Protein AF-A0A968IIS4-F1 (afdb_monomer_lite)

pLDDT: mean 78.87, std 10.44, ra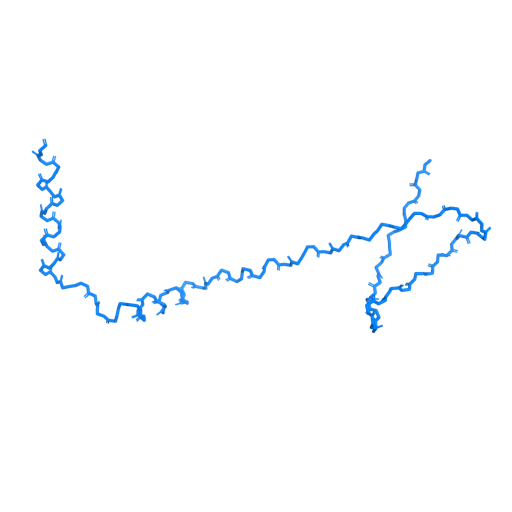nge [51.62, 95.0]

Secondary structure (DSSP, 8-state):
---------PPBTTTB-----TTPPTT--------PPPPPP---PPPHHHHHHHHHHH-SS---HHHHHHHHHHHHHHH--

Radius of gyration: 30.97 Å; chains: 1; bounding box: 56×42×71 Å

Foldseek 3Di:
DDDDDDDDFDQDPPRDDDDDDPDDDPPDDDDDDDDDPDPPPPCPPPDPVNVVVVVCVVPVDDDDPVVVVVVVVVVVVVVVD

Structure (mmCIF, N/CA/C/O backbone):
data_AF-A0A968IIS4-F1
#
_entry.id   AF-A0A968IIS4-F1
#
loop_
_atom_site.group_PDB
_atom_site.id
_atom_site.type_symbol
_atom_site.label_atom_id
_atom_site.label_alt_id
_atom_site.label_comp_id
_atom_site.label_asym_id
_atom_site.label_entity_id
_atom_site.label_seq_id
_atom_site.pdbx_PDB_ins_code
_atom_site.Cartn_x
_atom_site.Cartn_y
_atom_site.Cartn_z
_atom_site.occupancy
_atom_site.B_iso_or_equiv
_atom_site.auth_seq_id
_atom_site.auth_comp_id
_atom_site.auth_asym_id
_atom_site.auth_atom_id
_atom_site.pdbx_PDB_model_num
ATOM 1 N N . MET A 1 1 ? -4.780 24.827 21.611 1.00 51.62 1 MET A N 1
ATOM 2 C CA . MET A 1 1 ? -3.860 23.683 21.432 1.00 51.62 1 MET A CA 1
ATOM 3 C C . MET A 1 1 ? -4.697 22.537 20.889 1.00 51.62 1 MET A C 1
ATOM 5 O O . MET A 1 1 ? -5.708 22.242 21.505 1.00 51.62 1 MET A O 1
ATOM 9 N N . GLN A 1 2 ? -4.362 21.980 19.723 1.00 55.59 2 GLN A N 1
ATOM 10 C CA . GLN A 1 2 ? -5.094 20.851 19.136 1.00 55.59 2 GLN A CA 1
ATOM 11 C C . GLN A 1 2 ? -4.500 19.559 19.708 1.00 55.59 2 GLN A C 1
ATOM 13 O O . GLN A 1 2 ? -3.336 19.254 19.453 1.00 55.59 2 GLN A O 1
ATOM 18 N N . SER A 1 3 ? -5.260 18.848 20.540 1.00 63.97 3 SER A N 1
ATOM 19 C CA . SER A 1 3 ? -4.848 17.544 21.067 1.00 63.97 3 SER A CA 1
ATOM 20 C C . SER A 1 3 ? -5.169 16.471 20.034 1.00 63.97 3 SER A C 1
ATOM 22 O O . SER A 1 3 ? -6.322 16.311 19.649 1.00 63.97 3 SER A O 1
ATOM 24 N N . ALA A 1 4 ? -4.153 15.740 19.578 1.00 66.00 4 ALA A N 1
ATOM 25 C CA . ALA A 1 4 ? -4.318 14.618 18.659 1.00 66.00 4 ALA A CA 1
ATOM 26 C C . ALA A 1 4 ? -4.062 13.297 19.395 1.00 66.00 4 ALA A C 1
ATOM 28 O O . ALA A 1 4 ? -3.026 13.132 20.041 1.00 66.00 4 ALA A O 1
ATOM 29 N N . ILE A 1 5 ? -4.988 12.343 19.277 1.00 68.00 5 ILE A N 1
ATOM 30 C CA . ILE A 1 5 ? -4.850 10.993 19.839 1.00 68.00 5 ILE A CA 1
ATOM 31 C C . ILE A 1 5 ? -4.404 10.051 18.715 1.00 68.00 5 ILE A C 1
ATOM 33 O O . ILE A 1 5 ? -5.137 9.824 17.755 1.00 68.00 5 ILE A O 1
ATOM 37 N N . HIS A 1 6 ? -3.195 9.490 18.819 1.00 69.50 6 HIS A N 1
ATOM 38 C CA . HIS A 1 6 ? -2.715 8.471 17.882 1.00 69.50 6 HIS A CA 1
ATOM 39 C C . HIS A 1 6 ? -3.113 7.074 18.371 1.00 69.5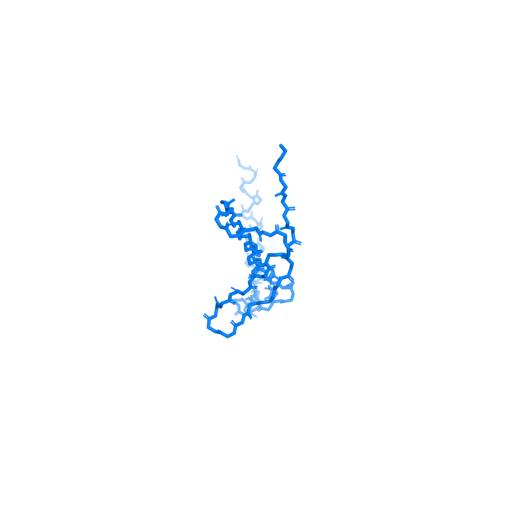0 6 HIS A C 1
ATOM 41 O O . HIS A 1 6 ? -2.510 6.549 19.308 1.00 69.50 6 HIS A O 1
ATOM 47 N N . LEU A 1 7 ? -4.101 6.456 17.718 1.00 70.06 7 LEU A N 1
ATOM 48 C CA . LEU A 1 7 ? -4.566 5.106 18.041 1.00 70.06 7 LEU A CA 1
ATOM 49 C C . LEU A 1 7 ? -4.208 4.123 16.917 1.00 70.06 7 LEU A C 1
ATOM 51 O O . LEU A 1 7 ? -4.530 4.348 15.751 1.00 70.06 7 LEU A O 1
ATOM 55 N N . LYS A 1 8 ? -3.561 3.004 17.261 1.00 68.50 8 LYS A N 1
ATOM 56 C CA . LYS A 1 8 ? -3.347 1.878 16.338 1.00 68.50 8 LYS A CA 1
ATOM 57 C C . LYS A 1 8 ? -4.414 0.824 16.593 1.00 68.50 8 LYS A C 1
ATOM 59 O O . LYS A 1 8 ? -4.406 0.184 17.639 1.00 68.50 8 LYS A O 1
ATOM 64 N N . THR A 1 9 ? -5.299 0.622 15.626 1.00 72.88 9 THR A N 1
ATOM 65 C CA . THR A 1 9 ? -6.379 -0.369 15.695 1.00 72.88 9 THR A CA 1
ATOM 66 C C . THR A 1 9 ? -6.362 -1.282 14.466 1.00 72.88 9 THR A C 1
ATOM 68 O O . THR A 1 9 ? -5.702 -0.984 13.465 1.00 72.88 9 THR A O 1
ATOM 71 N N . LYS A 1 10 ? -7.021 -2.440 14.557 1.00 76.25 10 LYS A N 1
ATOM 72 C CA . LYS A 1 10 ? -7.137 -3.413 13.463 1.00 76.25 10 LYS A CA 1
ATOM 73 C C . LYS A 1 10 ? -8.491 -3.264 12.782 1.00 76.25 10 LYS A C 1
ATOM 75 O O . LYS A 1 10 ? -9.493 -2.977 13.424 1.00 76.25 10 LYS A O 1
ATOM 80 N N . VAL A 1 11 ? -8.515 -3.521 11.479 1.00 80.06 11 VAL A N 1
ATOM 81 C CA . VAL A 1 11 ? -9.761 -3.559 10.713 1.00 80.06 11 VAL A CA 1
ATOM 82 C C . VAL A 1 11 ? -10.522 -4.839 11.064 1.00 80.06 11 VAL A C 1
ATOM 84 O O . VAL A 1 11 ? -9.990 -5.942 10.925 1.00 80.06 11 VAL A O 1
ATOM 87 N N . LEU A 1 12 ? -11.760 -4.681 11.522 1.00 85.62 12 LEU A N 1
ATOM 88 C CA . LEU A 1 12 ? -12.690 -5.763 11.833 1.00 85.62 12 LEU A CA 1
ATOM 89 C C . LEU A 1 12 ? -13.357 -6.305 10.550 1.00 85.62 12 LEU A C 1
ATOM 91 O O . LEU A 1 12 ? -13.332 -5.645 9.499 1.00 85.62 12 LEU A O 1
ATOM 95 N N . PRO A 1 13 ? -13.984 -7.499 10.602 1.00 80.56 13 PRO A N 1
ATOM 96 C CA . PRO A 1 13 ? -14.752 -8.037 9.482 1.00 80.56 13 PRO A CA 1
ATOM 97 C C . PRO A 1 13 ? -15.774 -7.029 8.938 1.00 80.56 13 PRO A C 1
ATOM 99 O O . PRO A 1 13 ? -16.423 -6.300 9.685 1.00 80.56 13 PRO A O 1
ATOM 102 N N . GLY A 1 14 ? -15.908 -6.971 7.612 1.00 84.94 14 GLY A N 1
ATOM 103 C CA . GLY A 1 14 ? -16.768 -5.984 6.953 1.00 84.94 14 GLY A CA 1
ATOM 104 C C . GLY A 1 14 ? -16.138 -4.598 6.782 1.00 84.94 14 GLY A C 1
ATOM 105 O O . GLY A 1 14 ? -16.864 -3.651 6.501 1.00 84.94 14 GLY A O 1
ATOM 106 N N . ARG A 1 15 ? -14.804 -4.481 6.902 1.00 78.50 15 ARG A N 1
ATOM 107 C CA . ARG A 1 15 ? -14.043 -3.229 6.700 1.00 78.50 15 ARG A CA 1
ATOM 108 C C . ARG A 1 15 ? -14.394 -2.141 7.723 1.00 78.50 15 ARG A C 1
ATOM 110 O O . ARG A 1 15 ? -14.419 -0.961 7.389 1.00 78.50 15 ARG A O 1
ATOM 117 N N . LYS A 1 16 ? -14.682 -2.548 8.960 1.00 78.81 16 LYS A N 1
ATOM 118 C CA . LYS A 1 16 ? -15.076 -1.649 10.052 1.00 78.81 16 LYS A CA 1
ATOM 119 C C . LYS A 1 16 ? -13.901 -1.351 10.979 1.00 78.81 16 LYS A C 1
ATOM 121 O O . LYS A 1 16 ? -13.003 -2.178 11.128 1.00 78.81 16 LYS A O 1
ATOM 126 N N . ILE A 1 17 ? -13.930 -0.179 11.603 1.00 81.00 17 ILE A N 1
ATOM 127 C CA . ILE A 1 17 ? -12.998 0.227 12.655 1.00 81.00 17 ILE A CA 1
ATOM 128 C C . ILE A 1 17 ? -13.843 0.737 13.822 1.00 81.00 17 ILE A C 1
ATOM 130 O O . ILE A 1 17 ? -14.726 1.564 13.611 1.00 81.00 17 ILE A O 1
ATOM 134 N N . GLU A 1 18 ? -13.579 0.237 15.026 1.00 79.44 18 GLU A N 1
ATOM 135 C CA . GLU A 1 18 ? -14.176 0.731 16.268 1.00 79.44 18 GLU A CA 1
ATOM 136 C C . GLU A 1 18 ? -13.122 1.531 17.039 1.00 79.44 18 GLU A C 1
ATOM 138 O O . GLU A 1 18 ? -11.952 1.138 17.113 1.00 79.44 18 GLU A O 1
ATOM 143 N N . LEU A 1 19 ? -13.534 2.690 17.550 1.00 78.75 19 LEU A N 1
ATOM 144 C CA . LEU A 1 19 ? -12.698 3.634 18.282 1.00 78.75 19 LEU A CA 1
ATOM 145 C C . LEU A 1 19 ? -13.425 3.976 19.581 1.00 78.75 19 LEU A C 1
ATOM 147 O O . LEU A 1 19 ? -14.550 4.464 19.543 1.00 78.75 19 LEU A O 1
ATOM 151 N N . GLU A 1 20 ? -12.777 3.731 20.714 1.00 78.25 20 GLU A N 1
ATOM 152 C CA . GLU A 1 20 ? -13.252 4.172 22.023 1.00 78.25 20 GLU A CA 1
ATOM 153 C C . GLU A 1 20 ? -12.408 5.376 22.448 1.00 78.25 20 GLU A C 1
ATOM 155 O O . GLU A 1 20 ? -11.176 5.303 22.461 1.00 78.25 20 GLU A O 1
ATOM 160 N N . LEU A 1 21 ? -13.060 6.508 22.719 1.00 77.75 21 LEU A N 1
ATOM 161 C CA . LEU A 1 21 ? -12.394 7.754 23.091 1.00 77.75 21 LEU A CA 1
ATOM 162 C C . LEU A 1 21 ? -12.334 7.849 24.623 1.00 77.75 21 LEU A C 1
ATOM 164 O O . LEU A 1 21 ? -13.358 8.112 25.245 1.00 77.75 21 LEU A O 1
ATOM 168 N N . PRO A 1 22 ? -11.159 7.674 25.257 1.00 69.81 22 PRO A N 1
ATOM 169 C CA . PRO A 1 22 ? -11.075 7.544 26.712 1.00 69.81 22 PRO A CA 1
ATOM 170 C C . PRO A 1 22 ? -11.371 8.835 27.493 1.00 69.81 22 PRO A C 1
ATOM 172 O O . PRO A 1 22 ? -11.530 8.768 28.707 1.00 69.81 22 PRO A O 1
ATOM 175 N N . GLN A 1 23 ? -11.397 10.004 26.839 1.00 72.25 23 GLN A N 1
ATOM 176 C CA . GLN A 1 23 ? -11.582 11.308 27.500 1.00 72.25 23 GLN A CA 1
ATOM 177 C C . GLN A 1 23 ? -12.619 12.215 26.827 1.00 72.25 23 GLN A C 1
ATOM 179 O O . GLN A 1 23 ? -12.699 13.387 27.179 1.00 72.25 23 GLN A O 1
ATOM 184 N N . ALA A 1 24 ? -13.386 11.706 25.860 1.00 74.06 24 ALA A N 1
ATOM 185 C CA . ALA A 1 24 ? -14.406 12.516 25.205 1.00 74.06 24 ALA A CA 1
ATOM 186 C C . ALA A 1 24 ? -15.657 12.602 26.084 1.00 74.06 24 ALA A C 1
ATOM 188 O O . ALA A 1 24 ? -16.108 11.592 26.632 1.00 74.06 24 ALA A O 1
ATOM 189 N N . THR A 1 25 ? -16.219 13.800 26.196 1.00 76.69 25 THR A N 1
ATOM 190 C CA . THR A 1 25 ? -17.496 14.018 26.888 1.00 76.69 25 THR A CA 1
ATOM 191 C C . THR A 1 25 ? -18.638 14.005 25.871 1.00 76.69 25 THR A C 1
ATOM 193 O O . THR A 1 25 ? -18.450 14.355 24.706 1.00 76.69 25 THR A O 1
ATOM 196 N N . GLU A 1 26 ? -19.842 13.599 26.280 1.00 75.00 26 GLU A N 1
ATOM 197 C CA . GLU A 1 26 ? -21.011 13.672 25.397 1.00 75.00 26 GLU A CA 1
ATOM 198 C C . GLU A 1 26 ? -21.238 15.115 24.912 1.00 75.00 26 GLU A C 1
ATOM 200 O O . GLU A 1 26 ? -21.289 16.050 25.711 1.00 75.00 26 GLU A O 1
ATOM 205 N N . GLY A 1 27 ? -21.376 15.291 23.593 1.00 77.56 27 GLY A N 1
ATOM 206 C CA . GLY A 1 27 ? -21.564 16.600 22.956 1.00 77.56 27 GLY A CA 1
ATOM 207 C C . GLY A 1 27 ? -20.275 17.322 22.547 1.00 77.56 27 GLY A C 1
ATOM 208 O O . GLY A 1 27 ? -20.351 18.456 22.083 1.00 77.56 27 GLY A O 1
ATOM 209 N N . GLU A 1 28 ? -19.110 16.694 22.704 1.00 79.88 28 GLU A N 1
ATOM 210 C CA . GLU A 1 28 ? -17.827 17.245 22.264 1.00 79.88 28 GLU A CA 1
ATOM 211 C C . GLU A 1 28 ? -17.595 17.018 20.759 1.00 79.88 28 GLU A C 1
ATOM 213 O O . GLU A 1 28 ? -17.781 15.912 20.243 1.00 79.88 28 GLU A O 1
ATOM 218 N N . ASP A 1 29 ? -17.177 18.068 20.048 1.00 76.38 29 ASP A N 1
ATOM 219 C CA . ASP A 1 29 ? -16.860 17.994 18.621 1.00 76.38 29 ASP A CA 1
ATOM 220 C C . ASP A 1 29 ? -15.501 17.310 18.406 1.00 76.38 29 ASP A C 1
ATOM 222 O O . ASP A 1 29 ? -14.467 17.778 18.890 1.00 76.38 29 ASP A O 1
ATOM 226 N N . VAL A 1 30 ? -15.487 16.210 17.644 1.00 75.31 30 VAL A N 1
ATOM 227 C CA . VAL A 1 30 ? -14.279 15.410 17.380 1.00 75.31 30 VAL A CA 1
ATOM 228 C C . VAL A 1 30 ? -14.048 15.238 15.879 1.00 75.31 30 VAL A C 1
ATOM 230 O O . VAL A 1 30 ? -14.942 14.842 15.134 1.00 75.31 30 VAL A O 1
ATOM 233 N N . GLU A 1 31 ? -12.811 15.474 15.437 1.00 74.44 31 GLU A N 1
ATOM 234 C CA . GLU A 1 31 ? -12.355 15.233 14.065 1.00 74.44 31 GLU A CA 1
ATOM 235 C C . GLU A 1 31 ? -11.559 13.921 13.981 1.00 74.44 31 GLU A C 1
ATOM 237 O O . GLU A 1 31 ? -10.602 13.708 14.730 1.00 74.44 31 GLU A O 1
ATOM 242 N N . VAL A 1 32 ? -11.930 13.036 13.048 1.00 77.25 32 VAL A N 1
ATOM 243 C CA . VAL A 1 32 ? -11.251 11.748 12.830 1.00 77.25 32 VAL A CA 1
ATOM 244 C C . VAL A 1 32 ? -10.535 11.754 11.482 1.00 77.25 32 VAL A C 1
ATOM 246 O O . VAL A 1 32 ? -11.169 11.802 10.430 1.00 77.25 32 VAL A O 1
ATOM 249 N N . ILE A 1 33 ? -9.206 11.633 11.510 1.00 76.31 33 ILE A N 1
ATOM 250 C CA . ILE A 1 33 ? -8.366 11.556 10.308 1.00 76.31 33 ILE A CA 1
ATOM 251 C C . ILE A 1 33 ? -7.835 10.128 10.161 1.00 76.31 33 ILE A C 1
ATOM 253 O O . ILE A 1 33 ? -7.043 9.656 10.977 1.00 76.31 33 ILE A O 1
ATOM 257 N N . VAL A 1 34 ? -8.245 9.437 9.094 1.00 74.38 34 VAL A N 1
ATOM 258 C CA . VAL A 1 34 ? -7.782 8.076 8.783 1.00 74.38 34 VAL A CA 1
ATOM 259 C C . VAL A 1 34 ? -6.710 8.133 7.699 1.00 74.38 34 VAL A C 1
ATOM 261 O O . VAL A 1 34 ? -7.000 8.411 6.538 1.00 74.38 34 VAL A O 1
ATOM 264 N N . ILE A 1 35 ? -5.464 7.829 8.068 1.00 75.75 35 ILE A N 1
ATOM 265 C CA . ILE A 1 35 ? -4.348 7.729 7.121 1.00 75.75 35 ILE A CA 1
ATOM 266 C C . ILE A 1 35 ? -4.140 6.259 6.773 1.00 75.75 35 ILE A C 1
ATOM 268 O O . ILE A 1 35 ? -3.615 5.478 7.569 1.00 75.75 35 ILE A O 1
ATOM 272 N N . MET A 1 36 ? -4.549 5.879 5.567 1.00 73.94 36 MET A N 1
ATOM 273 C CA . MET A 1 36 ? -4.268 4.549 5.042 1.00 73.94 36 MET A CA 1
ATOM 274 C C . MET A 1 36 ? -2.788 4.473 4.650 1.00 73.94 36 MET A C 1
ATOM 276 O O . MET A 1 36 ? -2.314 5.363 3.938 1.00 73.94 36 MET A O 1
ATOM 280 N N . PRO A 1 37 ? -2.037 3.440 5.077 1.00 73.50 37 PRO A N 1
ATOM 281 C CA . PRO A 1 37 ? -0.687 3.256 4.575 1.00 73.50 37 PRO A CA 1
ATOM 282 C C . PRO A 1 37 ? -0.767 3.081 3.062 1.00 73.50 37 PRO A C 1
ATOM 284 O O . PRO A 1 37 ? -1.578 2.289 2.571 1.00 73.50 37 PRO A O 1
ATOM 287 N N . SER A 1 38 ? 0.069 3.813 2.325 1.00 70.25 38 SER A N 1
ATOM 288 C CA . SER A 1 38 ? 0.197 3.611 0.887 1.00 70.25 38 SER A CA 1
ATOM 289 C C . SER A 1 38 ? 0.428 2.121 0.637 1.00 70.25 38 SER A C 1
ATOM 291 O O . SER A 1 38 ? 1.285 1.533 1.315 1.00 70.25 38 SER A O 1
ATOM 293 N N . PRO A 1 39 ? -0.323 1.481 -0.280 1.00 66.81 39 PRO A N 1
ATOM 294 C CA . PRO A 1 39 ? -0.032 0.107 -0.645 1.00 66.81 39 PRO A CA 1
ATOM 295 C C . PRO A 1 39 ? 1.447 0.060 -1.004 1.00 66.81 39 PRO A C 1
ATOM 297 O O . PRO A 1 39 ? 1.915 0.884 -1.796 1.00 66.81 39 PRO A O 1
ATOM 300 N N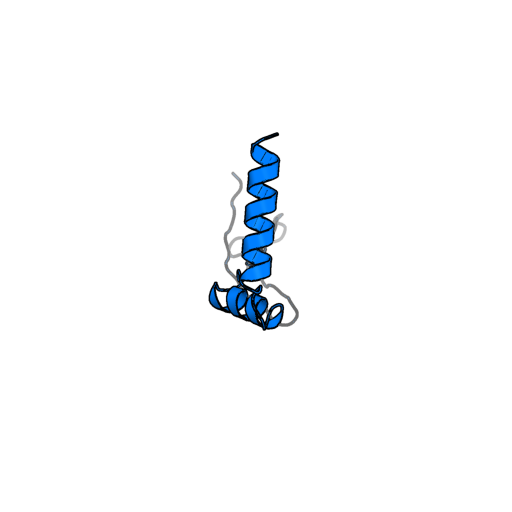 . LYS A 1 40 ? 2.202 -0.849 -0.367 1.00 63.22 40 LYS A N 1
ATOM 301 C CA . LYS A 1 40 ? 3.584 -1.092 -0.786 1.00 63.22 40 LYS A CA 1
ATOM 302 C C . LYS A 1 40 ? 3.507 -1.296 -2.293 1.00 63.22 40 LYS A C 1
ATOM 304 O O . LYS A 1 40 ? 2.710 -2.147 -2.701 1.00 63.22 40 LYS A O 1
ATOM 309 N N . PRO A 1 41 ? 4.233 -0.512 -3.109 1.00 58.09 41 PRO A N 1
ATOM 310 C CA . PRO A 1 41 ? 4.203 -0.730 -4.538 1.00 58.09 41 PRO A CA 1
ATOM 311 C C . PRO A 1 41 ? 4.533 -2.202 -4.737 1.00 58.09 41 PRO A C 1
ATOM 313 O O . PRO A 1 41 ? 5.590 -2.668 -4.308 1.00 58.09 41 PRO A O 1
ATOM 316 N N . SER A 1 42 ? 3.604 -2.952 -5.329 1.00 60.00 42 SER A N 1
ATOM 317 C CA . SER A 1 42 ? 3.833 -4.318 -5.788 1.00 60.00 42 SER A CA 1
ATOM 318 C C . SER A 1 42 ? 4.727 -4.253 -7.023 1.00 60.00 42 SER A C 1
ATOM 320 O O . SER A 1 42 ? 4.386 -4.708 -8.106 1.00 60.00 42 SER A O 1
ATOM 322 N N . GLN A 1 43 ? 5.857 -3.580 -6.885 1.00 59.69 43 GLN A N 1
ATOM 323 C CA . GLN A 1 43 ? 6.958 -3.638 -7.804 1.00 59.69 43 GLN A CA 1
ATOM 324 C C . GLN A 1 43 ? 7.962 -4.537 -7.109 1.00 59.69 43 GLN A C 1
ATOM 326 O O . GLN A 1 43 ? 8.979 -4.080 -6.588 1.00 59.69 43 GLN A O 1
ATOM 331 N N . SER A 1 44 ? 7.669 -5.841 -7.091 1.00 63.50 44 SER A N 1
ATOM 332 C CA . SER A 1 44 ? 8.776 -6.780 -7.188 1.00 63.50 44 SER A CA 1
ATOM 333 C C . SER A 1 44 ? 9.448 -6.418 -8.505 1.00 63.50 44 SER A C 1
ATOM 335 O O . SER A 1 44 ? 8.970 -6.780 -9.580 1.00 63.50 44 SER A O 1
ATOM 337 N N . ARG A 1 45 ? 10.484 -5.577 -8.435 1.00 68.06 45 ARG A N 1
ATOM 338 C CA . ARG A 1 45 ? 11.393 -5.426 -9.562 1.00 68.06 45 ARG A CA 1
ATOM 339 C C . ARG A 1 45 ? 11.788 -6.855 -9.918 1.00 68.06 45 ARG A C 1
ATOM 341 O O . ARG A 1 45 ? 12.183 -7.573 -8.992 1.00 68.06 45 ARG A O 1
ATOM 348 N N . PRO A 1 46 ? 11.578 -7.292 -11.170 1.00 72.25 46 PRO A N 1
ATOM 349 C CA . PRO A 1 46 ? 11.933 -8.646 -11.542 1.00 72.25 46 PRO A CA 1
ATOM 350 C C . PRO A 1 46 ? 13.388 -8.854 -11.140 1.00 72.25 46 PRO A C 1
ATOM 352 O O . PRO A 1 46 ? 14.219 -7.946 -11.294 1.00 72.25 46 PRO A O 1
ATOM 355 N N . SER A 1 47 ? 13.670 -9.996 -10.521 1.00 83.75 47 SER A N 1
ATOM 356 C CA . SER A 1 47 ? 15.046 -10.325 -10.189 1.00 83.75 47 SER A CA 1
ATOM 357 C C . SER A 1 47 ? 15.856 -10.355 -11.485 1.00 83.75 47 SER A C 1
ATOM 359 O O . SER A 1 47 ? 15.313 -10.553 -12.574 1.00 83.75 47 SER A O 1
ATOM 361 N N . VAL A 1 48 ? 17.171 -10.158 -11.392 1.00 87.44 48 VAL A N 1
ATOM 362 C CA . VAL A 1 48 ? 18.043 -10.271 -12.573 1.00 87.44 48 VAL A CA 1
ATOM 363 C C . VAL A 1 48 ? 17.844 -11.627 -13.264 1.00 87.44 48 VAL A C 1
ATOM 365 O O . VAL A 1 48 ? 17.885 -11.694 -14.485 1.00 87.44 48 VAL A O 1
ATOM 368 N N . ILE A 1 49 ? 17.539 -12.675 -12.494 1.00 89.50 49 ILE A N 1
ATOM 369 C CA . ILE A 1 49 ? 17.236 -14.018 -12.997 1.00 89.50 49 ILE A CA 1
ATOM 370 C C . ILE A 1 49 ? 15.957 -14.007 -13.846 1.00 89.50 49 ILE A C 1
ATOM 372 O O . ILE A 1 49 ? 15.998 -14.451 -14.987 1.00 89.50 49 ILE A O 1
ATOM 376 N N . ASP A 1 50 ? 14.867 -13.408 -13.355 1.00 87.06 50 ASP A N 1
ATOM 377 C CA . ASP A 1 50 ? 13.600 -13.320 -14.104 1.00 87.06 50 ASP A CA 1
ATOM 378 C C . ASP A 1 50 ? 13.760 -12.542 -15.421 1.00 87.06 50 ASP A C 1
ATOM 380 O O . ASP A 1 50 ? 13.141 -12.863 -16.437 1.00 87.06 50 ASP A O 1
ATOM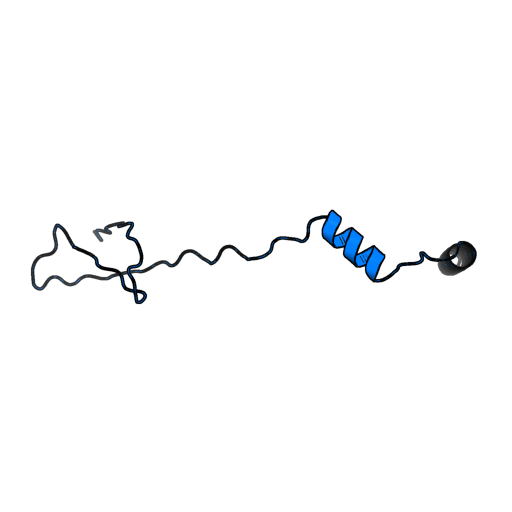 384 N N . ILE A 1 51 ? 14.606 -11.505 -15.416 1.00 89.44 51 ILE A N 1
ATOM 385 C CA . ILE A 1 51 ? 14.921 -10.721 -16.616 1.00 89.44 51 ILE A CA 1
ATOM 386 C C . ILE A 1 51 ? 15.694 -11.578 -17.624 1.00 89.44 51 ILE A C 1
ATOM 388 O O . ILE A 1 51 ? 15.376 -11.558 -18.814 1.00 89.44 51 ILE A O 1
ATOM 392 N N . LEU A 1 52 ? 16.701 -12.325 -17.164 1.00 89.06 52 LEU A N 1
ATOM 393 C CA . LEU A 1 52 ? 17.503 -13.200 -18.020 1.00 89.06 52 LEU A CA 1
ATOM 394 C C . LEU A 1 52 ? 16.658 -14.331 -18.617 1.00 89.06 52 LEU A C 1
ATOM 396 O O . LEU A 1 52 ? 16.763 -14.589 -19.815 1.00 89.06 52 LEU A O 1
ATOM 400 N N . ASP A 1 53 ? 15.774 -14.944 -17.831 1.00 89.06 53 ASP A N 1
ATOM 401 C CA . ASP A 1 53 ? 14.863 -15.988 -18.309 1.00 89.06 53 ASP A CA 1
ATOM 402 C C . ASP A 1 53 ? 13.904 -15.462 -19.384 1.00 89.06 53 ASP A C 1
ATOM 404 O O . ASP A 1 53 ? 13.710 -16.106 -20.419 1.00 89.06 53 ASP A O 1
ATOM 408 N N . GLU A 1 54 ? 13.352 -14.258 -19.207 1.00 89.31 54 GLU A N 1
ATOM 409 C CA . GLU A 1 54 ? 12.495 -13.635 -20.221 1.00 89.31 54 GLU A CA 1
ATOM 410 C C . GLU A 1 54 ? 13.270 -13.319 -21.512 1.00 89.31 54 GLU A C 1
ATOM 412 O O . GLU A 1 54 ? 12.741 -13.510 -22.612 1.00 89.31 54 GLU A O 1
ATOM 417 N N . ILE A 1 55 ? 14.525 -12.865 -21.403 1.00 89.06 55 ILE A N 1
ATOM 418 C CA . ILE A 1 55 ? 15.394 -12.614 -22.563 1.00 89.06 55 ILE A CA 1
ATOM 419 C C . ILE A 1 55 ? 15.658 -13.918 -23.321 1.00 89.06 55 ILE A C 1
ATOM 421 O O . ILE A 1 55 ? 15.460 -13.952 -24.538 1.00 89.06 55 ILE A O 1
ATOM 425 N N . HIS A 1 56 ? 16.034 -14.992 -22.623 1.00 86.62 56 HIS A N 1
ATOM 426 C CA . HIS A 1 56 ? 16.270 -16.301 -23.236 1.00 86.62 56 HIS A CA 1
ATOM 427 C C . HIS A 1 56 ? 15.000 -16.880 -23.866 1.00 86.62 56 HIS A C 1
ATOM 429 O O . HIS A 1 56 ? 15.057 -17.440 -24.959 1.00 86.62 56 HIS A O 1
ATOM 435 N N . ARG A 1 57 ? 13.832 -16.687 -23.240 1.00 86.75 57 ARG A N 1
ATOM 436 C CA . ARG A 1 57 ? 12.546 -17.114 -23.810 1.00 86.75 57 ARG A CA 1
ATOM 437 C C . ARG A 1 57 ? 12.224 -16.384 -25.113 1.00 86.75 57 ARG A C 1
ATOM 439 O O . ARG A 1 57 ? 11.705 -16.991 -26.046 1.00 86.75 57 ARG A O 1
ATOM 446 N N . ARG A 1 58 ? 12.500 -15.078 -25.183 1.00 87.12 58 ARG A N 1
ATOM 447 C CA . ARG A 1 58 ? 12.244 -14.258 -26.382 1.00 87.12 58 ARG A CA 1
ATOM 448 C C . ARG A 1 58 ? 13.273 -14.469 -27.486 1.00 87.12 58 ARG A C 1
ATOM 450 O O . ARG A 1 58 ? 12.941 -14.284 -28.653 1.00 87.12 58 ARG A O 1
ATOM 457 N N . ARG A 1 59 ? 14.513 -14.800 -27.126 1.00 81.94 59 ARG A N 1
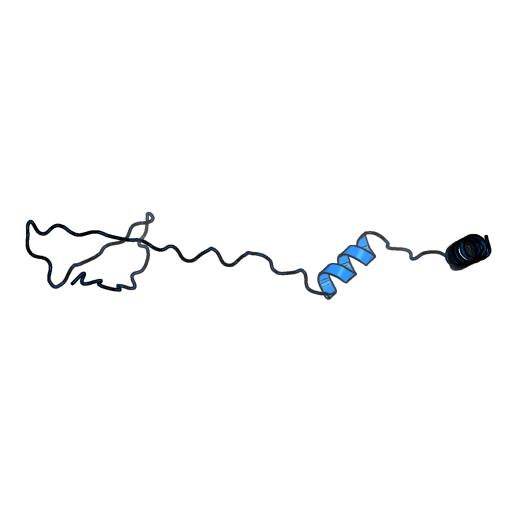ATOM 458 C CA . ARG A 1 59 ? 15.625 -15.037 -28.054 1.00 81.94 59 ARG A CA 1
ATOM 459 C C . ARG A 1 59 ? 16.318 -16.359 -27.704 1.00 81.94 59 ARG A C 1
ATOM 461 O O . ARG A 1 59 ? 17.403 -16.335 -27.127 1.00 81.94 59 ARG A O 1
ATOM 468 N N . PRO A 1 60 ? 15.706 -17.505 -28.054 1.00 71.00 60 PRO A N 1
ATOM 469 C CA . PRO A 1 60 ? 16.273 -18.824 -27.757 1.00 71.00 60 PRO A CA 1
ATOM 470 C C . PRO A 1 60 ? 17.578 -19.092 -28.516 1.00 71.00 60 PRO A C 1
ATOM 472 O O . PRO A 1 60 ? 18.400 -19.895 -28.082 1.00 71.00 60 PRO A O 1
ATOM 475 N N . HIS A 1 61 ? 17.787 -18.393 -29.633 1.00 77.06 61 HIS A N 1
ATOM 476 C CA . HIS A 1 61 ? 19.027 -18.402 -30.391 1.00 77.06 61 HIS A CA 1
ATOM 477 C C . HIS A 1 61 ? 19.597 -16.980 -30.399 1.00 77.06 61 HIS A C 1
ATOM 479 O O . HIS A 1 61 ? 18.877 -16.015 -30.670 1.00 77.06 61 HIS A O 1
ATOM 485 N N . GLY A 1 62 ? 20.875 -16.847 -30.035 1.00 75.88 62 GLY A N 1
ATOM 486 C CA . GLY A 1 62 ? 21.611 -15.589 -30.160 1.00 75.88 62 GLY A CA 1
ATOM 487 C C . GLY A 1 62 ? 21.788 -15.177 -31.625 1.00 75.88 62 GLY A C 1
ATOM 488 O O . GLY A 1 62 ? 21.394 -15.900 -32.537 1.00 75.88 62 GLY A O 1
ATOM 489 N N . ARG A 1 63 ? 22.393 -14.007 -31.856 1.00 82.44 63 ARG A N 1
ATOM 490 C CA . ARG A 1 63 ? 22.785 -13.588 -33.212 1.00 82.44 63 ARG A CA 1
ATOM 491 C C . ARG A 1 63 ? 23.923 -14.474 -33.720 1.00 82.44 63 ARG A C 1
ATOM 493 O O . ARG A 1 63 ? 24.789 -14.849 -32.929 1.00 82.44 63 ARG A O 1
ATOM 500 N N . ALA A 1 64 ? 23.924 -14.774 -35.017 1.00 86.62 64 ALA A N 1
ATOM 501 C CA . ALA A 1 64 ? 25.046 -15.455 -35.655 1.00 86.62 64 ALA A CA 1
ATOM 502 C C . ALA A 1 64 ? 26.282 -14.541 -35.682 1.00 86.62 64 ALA A C 1
ATOM 504 O O . ALA A 1 64 ? 26.155 -13.313 -35.705 1.00 86.62 64 ALA A O 1
ATOM 505 N N . THR A 1 65 ? 27.477 -15.130 -35.679 1.00 86.88 65 THR A N 1
ATOM 506 C CA . THR A 1 65 ? 28.739 -14.376 -35.675 1.00 86.88 65 THR A CA 1
ATOM 507 C C . THR A 1 65 ? 28.850 -13.477 -36.903 1.00 86.88 65 THR A C 1
ATOM 509 O O . THR A 1 65 ? 29.202 -12.309 -36.780 1.00 86.88 65 THR A O 1
ATOM 512 N N . GLU A 1 66 ? 28.434 -13.969 -38.066 1.00 89.75 66 GLU A N 1
ATOM 513 C CA . GLU A 1 66 ? 28.474 -13.243 -39.336 1.00 89.75 66 GLU A CA 1
ATOM 514 C C . GLU A 1 66 ? 27.557 -12.009 -39.320 1.00 89.75 66 GLU A C 1
ATOM 516 O O . GLU A 1 66 ? 27.905 -10.946 -39.837 1.00 89.75 66 GLU A O 1
ATOM 521 N N . GLU A 1 67 ? 26.390 -12.116 -38.677 1.00 88.00 67 GLU A N 1
ATOM 522 C CA . GLU A 1 67 ? 25.483 -10.979 -38.499 1.00 88.00 67 GLU A CA 1
ATOM 523 C C . GLU A 1 67 ? 26.089 -9.923 -37.576 1.00 88.00 67 GLU A C 1
ATOM 525 O O . GLU A 1 67 ? 25.899 -8.726 -37.799 1.00 88.00 67 GLU A O 1
ATOM 530 N N . ILE A 1 68 ? 26.789 -10.348 -36.522 1.00 89.50 68 ILE A N 1
ATOM 531 C CA . ILE A 1 68 ? 27.481 -9.442 -35.601 1.00 89.50 68 ILE A CA 1
ATOM 532 C C . ILE A 1 68 ? 28.595 -8.709 -36.352 1.00 89.50 68 ILE A C 1
ATOM 534 O O . ILE A 1 68 ? 28.621 -7.476 -36.324 1.00 89.50 68 ILE A O 1
ATOM 538 N N . ASP A 1 69 ? 29.429 -9.438 -37.089 1.00 93.50 69 ASP A N 1
ATOM 539 C CA . ASP A 1 69 ? 30.538 -8.877 -37.863 1.00 93.50 69 ASP A CA 1
ATOM 540 C C . ASP A 1 69 ? 30.048 -7.869 -38.908 1.00 93.50 69 ASP A C 1
ATOM 542 O O . ASP A 1 69 ? 30.575 -6.759 -38.988 1.00 93.50 69 ASP A O 1
ATOM 546 N N . SER A 1 70 ? 28.974 -8.192 -39.638 1.00 91.56 70 SER A N 1
ATOM 547 C CA . SER A 1 70 ? 28.376 -7.262 -40.607 1.00 91.56 70 SER A CA 1
ATOM 548 C C . SER A 1 70 ? 27.865 -5.969 -39.957 1.00 91.56 70 SER A C 1
ATOM 550 O O . SER A 1 70 ? 28.055 -4.887 -40.510 1.00 91.56 70 SER A O 1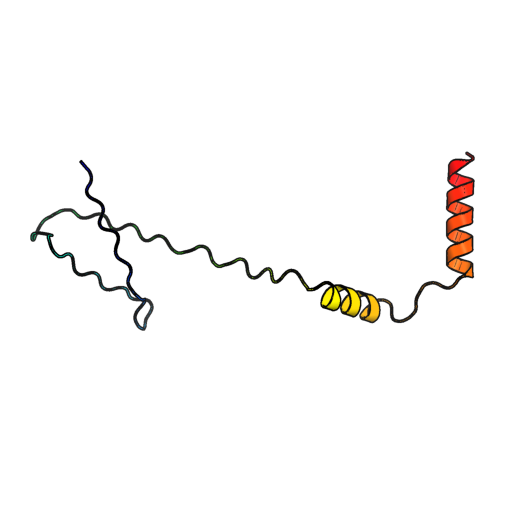
ATOM 552 N N . SER A 1 71 ? 27.267 -6.053 -38.759 1.00 91.94 71 SER A N 1
ATOM 553 C CA . SER A 1 71 ? 26.782 -4.865 -38.047 1.00 91.94 71 SER A CA 1
ATOM 554 C C . SER A 1 71 ? 27.921 -3.993 -37.529 1.00 91.94 71 SER A C 1
ATOM 556 O O . SER A 1 71 ? 27.857 -2.776 -37.658 1.00 91.94 71 SER A O 1
ATOM 558 N N . LEU A 1 72 ? 28.989 -4.610 -37.016 1.00 94.38 72 LEU A N 1
ATOM 559 C CA . LEU A 1 72 ? 30.173 -3.891 -36.550 1.00 94.38 72 LEU A CA 1
ATOM 560 C C . LEU A 1 72 ? 30.900 -3.196 -37.705 1.00 94.38 72 LEU A C 1
ATOM 562 O O . LEU A 1 72 ? 31.404 -2.088 -37.534 1.00 94.38 72 LEU A O 1
ATOM 566 N N . GLN A 1 73 ? 30.943 -3.829 -38.877 1.00 94.38 73 GLN A N 1
ATOM 567 C CA . GLN A 1 73 ? 31.531 -3.241 -40.075 1.00 94.38 73 GLN A CA 1
ATOM 568 C C . GLN A 1 73 ? 30.722 -2.028 -40.558 1.00 94.38 73 GLN A C 1
ATOM 570 O O . GLN A 1 73 ? 31.299 -0.969 -40.793 1.00 94.38 73 GLN A O 1
ATOM 575 N N . ALA A 1 74 ? 29.392 -2.144 -40.613 1.00 93.94 74 ALA A N 1
ATOM 576 C CA . ALA A 1 74 ? 28.516 -1.031 -40.980 1.00 93.94 74 ALA A CA 1
ATOM 577 C C . ALA A 1 74 ? 28.609 0.146 -39.990 1.00 93.94 74 ALA A C 1
ATOM 579 O O . ALA A 1 74 ? 28.596 1.304 -40.402 1.00 93.94 74 ALA A O 1
ATOM 580 N N . GLU A 1 75 ? 28.733 -0.133 -38.687 1.00 93.56 75 GLU A N 1
ATOM 581 C CA . GLU A 1 75 ? 28.949 0.904 -37.669 1.00 93.56 75 GLU A CA 1
ATOM 582 C C . GLU A 1 75 ? 30.278 1.644 -37.873 1.00 93.56 75 GLU A C 1
ATOM 584 O O . GLU A 1 75 ? 30.308 2.869 -37.775 1.00 93.56 75 GLU A O 1
ATOM 589 N N . ARG A 1 76 ? 31.363 0.926 -38.199 1.00 94.31 76 ARG A N 1
ATOM 590 C CA . ARG A 1 76 ? 32.675 1.530 -38.496 1.00 94.31 76 ARG A CA 1
ATOM 591 C C . ARG A 1 76 ? 32.622 2.435 -39.720 1.00 94.31 76 ARG A C 1
ATOM 593 O O . ARG A 1 76 ? 33.058 3.577 -39.654 1.00 94.31 76 ARG A O 1
ATOM 600 N N . GLU A 1 77 ? 32.042 1.943 -40.808 1.00 95.00 77 GLU A N 1
ATOM 601 C CA . GLU A 1 77 ? 31.907 2.703 -42.055 1.00 95.00 77 GLU A CA 1
ATOM 602 C C . GLU A 1 77 ? 31.061 3.971 -41.875 1.00 95.00 77 GLU A C 1
ATOM 604 O O . GLU A 1 77 ? 31.327 4.985 -42.515 1.00 95.00 77 GLU A O 1
ATOM 609 N N . ALA A 1 78 ? 30.074 3.945 -40.974 1.00 93.69 78 ALA A N 1
ATOM 610 C CA . ALA A 1 78 ? 29.266 5.113 -40.635 1.00 93.69 78 ALA A CA 1
ATOM 611 C C . ALA A 1 78 ? 30.016 6.172 -39.806 1.00 93.69 78 ALA A C 1
ATOM 613 O O . ALA A 1 78 ? 29.543 7.301 -39.719 1.00 93.69 78 ALA A O 1
ATOM 614 N N . TRP A 1 79 ? 31.132 5.819 -39.162 1.00 92.31 79 TRP A N 1
ATOM 615 C CA . TRP A 1 79 ? 31.961 6.755 -38.389 1.00 92.31 79 TRP A CA 1
ATOM 616 C C . TRP A 1 79 ? 33.089 7.369 -39.220 1.00 92.31 79 TRP A C 1
ATOM 618 O O . TRP A 1 79 ? 33.572 8.448 -38.882 1.00 92.31 79 TRP A O 1
ATOM 628 N N . ASP A 1 80 ? 33.499 6.692 -40.293 1.00 86.31 80 ASP A N 1
ATOM 629 C CA . ASP A 1 80 ? 34.544 7.151 -41.214 1.00 86.31 80 ASP A CA 1
ATOM 630 C C . ASP A 1 80 ? 34.017 8.134 -42.291 1.00 86.31 80 ASP A C 1
ATOM 632 O O . ASP A 1 80 ? 34.782 8.560 -43.160 1.00 86.31 80 ASP A O 1
ATOM 636 N N . ASN A 1 81 ? 32.731 8.508 -42.230 1.00 60.12 81 ASN A N 1
ATOM 637 C CA . ASN A 1 81 ? 32.013 9.381 -43.172 1.00 60.12 81 ASN A CA 1
ATOM 638 C C . ASN A 1 81 ? 31.463 10.627 -42.458 1.00 60.12 81 ASN A C 1
ATOM 640 O O . ASN A 1 81 ? 31.523 11.728 -43.050 1.00 60.12 81 ASN A O 1
#

Sequence (81 aa):
MQSAIHLKTKVLPGRKIELELPQATEGEDVEVIVIMPSPKPSQSRPSVIDILDEIHRRRPHGRATEEIDSSLQAEREAWDN